Protein AF-A0A380EG65-F1 (afdb_monomer)

Mean predicted aligned error: 12.87 Å

Radius of gyration: 23.43 Å; Cα contacts (8 Å, |Δi|>4): 50; chains: 1; bounding box: 58×29×47 Å

Secondary structure (DSSP, 8-state):
-HHHHHHTT--HHHHHHHTTS-HHHHHHHHTTSSPPPHHHHHHHHHHHHTT-TTS------S------S---HHHIIIIIS---HHHHTSTTSHHHHHHH----

Solvent-accessible surface area (backbone atoms only — not comparable to full-atom values): 6666 Å² total; per-residue (Å²): 108,67,65,61,36,56,74,49,70,52,52,66,60,61,52,15,60,64,39,79,45,54,46,68,58,49,51,31,41,70,71,66,76,41,83,73,53,72,67,58,51,50,38,44,51,58,42,50,58,76,49,41,78,87,52,83,83,83,77,91,76,96,78,84,91,84,86,69,101,64,85,60,61,67,56,44,39,50,72,72,66,61,48,65,66,74,70,58,67,44,81,79,43,65,68,57,52,72,77,66,66,80,83,128

Organism: Staphylococcus aureus (NCBI:txid1280)

Foldseek 3Di:
DVVLCVVLVHDLCRLCVQLVHDSVVSVCVVVVVDDDDPSSVVSSVVSSVVSRPPPDDDDDDPDDDDDDPDPPPVCCVCPPVVHDVVVCPPVPNVVVCVVPDPDD

Sequence (104 aa):
MKEKRLAYGVSQNKLAVASHITRPYLSDIETGKAVPTQQVKEDLLNALERFNPDNPLEMLFDYVRIRFPTNDVAQIIGEVLRLNMDICYTKTWLLFLSRTLSFR

InterPro domains:
  IPR001387 Cro/C1-type, helix-turn-helix domain [PF01381] (1-48)
  IPR001387 Cro/C1-type, helix-turn-helix domain [PS50943] (1-57)
  IPR001387 Cro/C1-type, helix-turn-helix domain [SM00530] (1-55)
  IPR001387 Cro/C1-type, helix-turn-helix domain [cd00093] (2-49)
  IPR010982 Lambda repressor-like, DNA-binding domain superfamily [G3DSA:1.10.260.40] (1-51)
  IPR010982 Lambda repressor-like, DNA-binding domain superfamily [SSF47413] (2-49)
  IPR040819 Rolling Circle replication initiation protein, N-terminal [PF18106] (58-91)

Structure (mmCIF, N/CA/C/O backbone):
data_AF-A0A380EG65-F1
#
_entry.id   AF-A0A380EG65-F1
#
loop_
_atom_site.group_PDB
_atom_site.id
_atom_site.type_symbol
_atom_site.label_atom_id
_atom_site.label_alt_id
_atom_site.label_comp_id
_atom_site.label_asym_id
_atom_site.label_entity_id
_atom_site.label_seq_id
_atom_site.pdbx_PDB_ins_code
_atom_site.Cartn_x
_atom_site.Cartn_y
_atom_site.Cartn_z
_atom_site.occupancy
_atom_site.B_iso_or_equiv
_atom_site.auth_seq_id
_atom_site.auth_comp_id
_atom_site.auth_asym_id
_atom_site.auth_atom_id
_atom_site.pdbx_PDB_model_num
ATOM 1 N N . MET A 1 1 ? -15.228 -4.054 1.349 1.00 87.62 1 MET A N 1
ATOM 2 C CA . MET A 1 1 ? -13.972 -3.516 1.932 1.00 87.62 1 MET A CA 1
ATOM 3 C C . MET A 1 1 ? -12.959 -4.632 2.177 1.00 87.62 1 MET A C 1
ATOM 5 O O . MET A 1 1 ? -11.947 -4.644 1.490 1.00 87.62 1 MET A O 1
ATOM 9 N N . LYS A 1 2 ? -13.263 -5.614 3.042 1.00 93.88 2 LYS A N 1
ATOM 10 C CA . LYS A 1 2 ? -12.413 -6.797 3.284 1.00 93.88 2 LYS A CA 1
ATOM 11 C C . LYS A 1 2 ? -11.975 -7.515 1.998 1.00 93.88 2 LYS A C 1
ATOM 13 O O . LYS A 1 2 ? -10.796 -7.790 1.831 1.00 93.88 2 LYS A O 1
ATOM 18 N N . GLU A 1 3 ? -12.902 -7.769 1.076 1.00 94.06 3 GLU A N 1
ATOM 19 C CA . GLU A 1 3 ? -12.603 -8.418 -0.213 1.00 94.06 3 GLU A CA 1
ATOM 20 C C . GLU A 1 3 ? -11.614 -7.613 -1.061 1.00 94.06 3 GLU A C 1
ATOM 22 O O . GLU A 1 3 ? -10.610 -8.161 -1.500 1.00 94.06 3 GLU A O 1
ATOM 27 N N . LYS A 1 4 ? -11.828 -6.296 -1.202 1.00 92.81 4 LYS A N 1
ATOM 28 C CA . LYS A 1 4 ? -10.906 -5.388 -1.909 1.00 92.81 4 LYS A CA 1
ATOM 29 C C . LYS A 1 4 ? -9.507 -5.405 -1.275 1.00 92.81 4 LYS A C 1
ATOM 31 O O . LYS A 1 4 ? -8.513 -5.487 -1.985 1.00 92.81 4 LYS A O 1
ATOM 36 N N . ARG A 1 5 ? -9.416 -5.426 0.063 1.00 95.38 5 ARG A N 1
ATOM 37 C CA . ARG A 1 5 ? -8.136 -5.569 0.781 1.00 95.38 5 ARG A CA 1
ATOM 38 C C . ARG A 1 5 ? -7.429 -6.888 0.474 1.00 95.38 5 ARG A C 1
ATOM 40 O O . ARG A 1 5 ? -6.213 -6.891 0.291 1.00 95.38 5 ARG A O 1
ATOM 47 N N . LEU A 1 6 ? -8.172 -7.993 0.440 1.00 95.44 6 LEU A N 1
ATOM 48 C CA . LEU A 1 6 ? -7.622 -9.307 0.109 1.00 95.44 6 LEU A CA 1
ATOM 49 C C . LEU A 1 6 ? -7.171 -9.379 -1.354 1.00 95.44 6 LEU A C 1
ATOM 51 O O . LEU A 1 6 ? -6.093 -9.902 -1.608 1.00 95.44 6 LEU A O 1
ATOM 55 N N . ALA A 1 7 ? -7.936 -8.796 -2.280 1.00 94.38 7 ALA A N 1
ATOM 56 C CA . ALA A 1 7 ? -7.567 -8.702 -3.691 1.00 94.38 7 ALA A CA 1
ATOM 57 C C . ALA A 1 7 ? -6.256 -7.923 -3.894 1.00 94.38 7 ALA A C 1
ATOM 59 O O . ALA A 1 7 ? -5.413 -8.334 -4.681 1.00 94.38 7 ALA A O 1
ATOM 60 N N . TYR A 1 8 ? -6.039 -6.853 -3.123 1.00 94.38 8 TYR A N 1
ATOM 61 C CA . TYR A 1 8 ? -4.786 -6.087 -3.142 1.00 94.38 8 TYR A CA 1
ATOM 62 C C . TYR A 1 8 ? -3.631 -6.769 -2.384 1.00 94.38 8 TYR A C 1
ATOM 64 O O . TYR A 1 8 ? -2.536 -6.219 -2.300 1.00 94.38 8 TYR A O 1
ATOM 72 N N . GLY A 1 9 ? -3.852 -7.939 -1.771 1.00 94.44 9 GLY A N 1
ATOM 73 C CA . GLY A 1 9 ? -2.828 -8.639 -0.987 1.00 94.44 9 GLY A CA 1
ATOM 74 C C . GLY A 1 9 ? -2.392 -7.893 0.284 1.00 94.44 9 GLY A C 1
ATOM 75 O O . GLY A 1 9 ? -1.308 -8.132 0.817 1.00 94.44 9 GLY A O 1
ATOM 76 N N . VAL A 1 10 ? -3.212 -6.971 0.795 1.00 95.88 10 VAL A N 1
ATOM 77 C CA . VAL A 1 10 ? -2.861 -6.112 1.935 1.00 95.88 10 VAL A CA 1
ATOM 78 C C . VAL A 1 10 ? -3.242 -6.792 3.251 1.00 95.88 10 VAL A C 1
ATOM 80 O O . VAL A 1 10 ? -4.384 -7.205 3.454 1.00 95.88 10 VAL A O 1
ATOM 83 N N . SER A 1 11 ? -2.312 -6.888 4.205 1.00 96.81 11 SER A N 1
ATOM 84 C CA . SER A 1 11 ? -2.616 -7.422 5.541 1.00 96.81 11 SER A CA 1
ATOM 85 C C . SER A 1 11 ? -3.430 -6.427 6.383 1.00 96.81 11 SER A C 1
ATOM 87 O O . SER A 1 11 ? -3.325 -5.213 6.207 1.00 96.81 11 SER A O 1
ATOM 89 N N . GLN A 1 12 ? -4.216 -6.921 7.349 1.00 96.75 12 GLN A N 1
ATOM 90 C CA . GLN A 1 12 ? -4.962 -6.045 8.270 1.00 96.75 12 GLN A CA 1
ATOM 91 C C . GLN A 1 12 ? -4.038 -5.082 9.021 1.00 96.75 12 GLN A C 1
ATOM 93 O O . GLN A 1 12 ? -4.366 -3.913 9.178 1.00 96.75 12 GLN A O 1
ATOM 98 N N . ASN A 1 13 ? -2.873 -5.559 9.470 1.00 97.62 13 ASN A N 1
ATOM 99 C CA . ASN A 1 13 ? -1.934 -4.717 10.205 1.00 97.62 13 ASN A CA 1
ATOM 100 C C . ASN A 1 13 ? -1.431 -3.552 9.339 1.00 97.62 13 ASN A C 1
ATOM 102 O O . ASN A 1 13 ? -1.394 -2.416 9.796 1.00 97.62 13 ASN A O 1
ATOM 106 N N . LYS A 1 14 ? -1.113 -3.826 8.067 1.00 96.44 14 LYS A N 1
ATOM 107 C CA . LYS A 1 14 ? -0.637 -2.815 7.117 1.00 96.44 14 LYS A CA 1
ATOM 108 C C . LYS A 1 14 ? -1.687 -1.728 6.873 1.00 96.44 14 LYS A C 1
ATOM 110 O O . LYS A 1 14 ? -1.358 -0.547 6.922 1.00 96.44 14 LYS A O 1
ATOM 115 N N . LEU A 1 15 ? -2.946 -2.119 6.667 1.00 96.75 15 LEU A N 1
ATOM 116 C CA . LEU A 1 15 ? -4.030 -1.160 6.451 1.00 96.75 15 LEU A CA 1
ATOM 117 C C . LEU A 1 15 ? -4.373 -0.360 7.715 1.00 96.75 15 LEU A C 1
ATOM 119 O O . LEU A 1 15 ? -4.598 0.843 7.624 1.00 96.75 15 LEU A O 1
ATOM 123 N N . ALA A 1 16 ? -4.384 -1.006 8.883 1.00 97.06 16 ALA A N 1
ATOM 124 C CA . ALA A 1 16 ? -4.669 -0.345 10.155 1.00 97.06 16 ALA A CA 1
ATOM 125 C C . ALA A 1 16 ? -3.649 0.765 10.452 1.00 97.06 16 ALA A C 1
ATOM 127 O O . ALA A 1 16 ? -4.04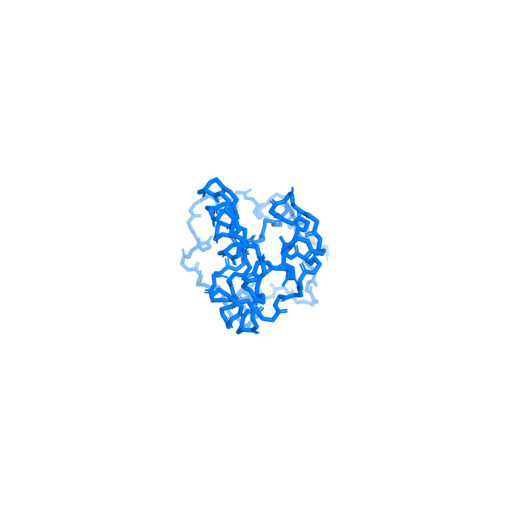0 1.899 10.720 1.00 97.06 16 ALA A O 1
ATOM 128 N N . VAL A 1 17 ? -2.353 0.465 10.292 1.00 96.88 17 VAL A N 1
ATOM 129 C CA . VAL A 1 17 ? -1.268 1.448 10.447 1.00 96.88 17 VAL A CA 1
ATOM 130 C C . VAL A 1 17 ? -1.419 2.604 9.455 1.00 96.88 17 VAL A C 1
ATOM 132 O O . VAL A 1 17 ? -1.334 3.761 9.856 1.00 96.88 17 VAL A O 1
ATOM 135 N N . ALA A 1 18 ? -1.693 2.309 8.180 1.00 95.62 18 ALA A N 1
ATOM 136 C CA . ALA A 1 18 ? -1.846 3.328 7.139 1.00 95.62 18 ALA A CA 1
ATOM 137 C C . ALA A 1 18 ? -3.090 4.219 7.308 1.00 95.62 18 ALA A C 1
ATOM 139 O O . ALA A 1 18 ? -3.124 5.317 6.762 1.00 95.62 18 ALA A O 1
ATOM 140 N N . SER A 1 19 ? -4.093 3.747 8.051 1.00 95.75 19 SER A N 1
ATOM 141 C CA . SER A 1 19 ? -5.349 4.466 8.314 1.00 95.75 19 SER A CA 1
ATOM 142 C C . SER A 1 19 ? -5.411 5.030 9.736 1.00 95.75 19 SER A C 1
ATOM 144 O O . SER A 1 19 ? -6.478 5.428 10.185 1.00 95.75 19 SER A O 1
ATOM 146 N N . HIS A 1 20 ? -4.290 5.019 10.467 1.00 96.12 20 HIS A N 1
ATOM 147 C CA . HIS A 1 20 ? -4.178 5.534 11.835 1.00 96.12 20 HIS A CA 1
ATOM 148 C C . HIS A 1 20 ? -5.180 4.929 12.839 1.00 96.12 20 HIS A C 1
ATOM 150 O O . HIS A 1 20 ? -5.610 5.592 13.781 1.00 96.12 20 HIS A O 1
ATOM 156 N N . ILE A 1 21 ? -5.520 3.646 12.675 1.00 96.38 21 ILE A N 1
ATOM 157 C CA . ILE A 1 21 ? -6.381 2.899 13.602 1.00 96.38 21 ILE A CA 1
ATOM 158 C C . ILE A 1 21 ? -5.691 1.641 14.128 1.00 96.38 21 ILE A C 1
ATOM 160 O O . ILE A 1 21 ? -4.676 1.180 13.607 1.00 96.38 21 ILE A O 1
ATOM 164 N N . THR A 1 22 ? -6.260 1.035 15.168 1.00 97.62 22 THR A N 1
ATOM 165 C CA . THR A 1 22 ? -5.733 -0.220 15.706 1.00 97.62 22 THR A CA 1
ATOM 166 C C . THR A 1 22 ? -6.176 -1.413 14.855 1.00 97.62 22 THR A C 1
ATOM 168 O O . THR A 1 22 ? -7.284 -1.453 14.313 1.00 97.62 22 THR A O 1
ATOM 171 N N . ARG A 1 23 ? -5.321 -2.438 14.752 1.00 97.31 23 ARG A N 1
ATOM 172 C CA . ARG A 1 23 ? -5.667 -3.691 14.063 1.00 97.31 23 ARG A CA 1
ATOM 173 C C . ARG A 1 23 ? -6.919 -4.371 14.656 1.00 97.31 23 ARG A C 1
ATOM 175 O O . ARG A 1 23 ? -7.741 -4.817 13.854 1.00 97.31 23 ARG A O 1
ATOM 182 N N . PRO A 1 24 ? -7.100 -4.475 15.993 1.00 97.88 24 PRO A N 1
ATOM 183 C CA . PRO A 1 24 ? -8.326 -5.036 16.562 1.00 97.88 24 PRO A CA 1
ATOM 184 C C . PRO A 1 24 ? -9.575 -4.278 16.108 1.00 97.88 24 PRO A C 1
ATOM 186 O O . PRO A 1 24 ? -10.519 -4.909 15.649 1.00 97.88 24 PRO A O 1
ATOM 189 N N . TYR A 1 25 ? -9.537 -2.940 16.104 1.00 97.25 25 TYR A N 1
ATOM 190 C CA . TYR A 1 25 ? -10.664 -2.129 15.645 1.00 97.25 25 TYR A CA 1
ATOM 191 C C . TYR A 1 25 ? -10.985 -2.360 14.161 1.00 97.25 25 TYR A C 1
ATOM 193 O O . TYR A 1 25 ? -12.145 -2.550 13.804 1.00 97.25 25 TYR A O 1
ATOM 201 N N . LEU A 1 26 ? -9.967 -2.458 13.296 1.00 97.19 26 LEU A N 1
ATOM 202 C CA . LEU A 1 26 ? -10.169 -2.858 11.898 1.00 97.19 26 LEU A CA 1
ATOM 203 C C . LEU A 1 26 ? -10.809 -4.252 11.780 1.00 97.19 26 LEU A C 1
ATOM 205 O O . LEU A 1 26 ? -11.676 -4.464 10.936 1.00 97.19 26 LEU A O 1
ATOM 209 N N . SER A 1 27 ? -10.396 -5.206 12.617 1.00 97.38 27 SER A N 1
ATOM 210 C CA . SER A 1 27 ? -10.981 -6.550 12.631 1.00 97.38 27 SER A CA 1
ATOM 211 C C . SER A 1 27 ? -12.457 -6.524 13.032 1.00 97.38 27 SER A C 1
ATOM 213 O O . SER A 1 27 ? -13.265 -7.240 12.439 1.00 97.38 27 SER A O 1
ATOM 215 N N . ASP A 1 28 ? -12.825 -5.697 14.007 1.00 97.50 28 ASP A N 1
ATOM 216 C CA . ASP A 1 28 ? -14.216 -5.532 14.425 1.00 97.50 28 ASP A CA 1
ATOM 217 C C . ASP A 1 28 ? -15.060 -4.882 13.323 1.00 97.50 28 ASP A C 1
ATOM 219 O O . ASP A 1 28 ? -16.174 -5.333 13.061 1.00 97.50 28 ASP A O 1
ATOM 223 N N . ILE A 1 29 ? -14.509 -3.908 12.593 1.00 96.12 29 ILE A N 1
ATOM 224 C CA . ILE A 1 29 ? -15.156 -3.316 11.412 1.00 96.12 29 ILE A CA 1
ATOM 225 C C . ILE A 1 29 ? -15.356 -4.367 10.307 1.00 96.12 29 ILE A C 1
ATOM 227 O O . ILE A 1 29 ? -16.451 -4.504 9.766 1.00 96.12 29 ILE A O 1
ATOM 231 N N . GLU A 1 30 ? -14.324 -5.149 9.973 1.00 95.38 30 GLU A N 1
ATOM 232 C CA . GLU A 1 30 ? -14.400 -6.170 8.915 1.00 95.38 30 GLU A CA 1
ATOM 233 C C . GLU A 1 30 ? -15.328 -7.344 9.248 1.00 95.38 30 GLU A C 1
ATOM 235 O O . GLU A 1 30 ? -15.787 -8.036 8.338 1.00 95.38 30 GLU A O 1
ATOM 240 N N . THR A 1 31 ? -15.573 -7.593 10.535 1.00 95.44 31 THR A N 1
ATOM 241 C CA . THR A 1 31 ? -16.493 -8.634 11.016 1.00 95.44 31 THR A CA 1
ATOM 242 C C . THR A 1 31 ? -17.894 -8.102 11.318 1.00 95.44 31 THR A C 1
ATOM 244 O O . THR A 1 31 ? -18.767 -8.889 11.672 1.00 95.44 31 THR A O 1
ATOM 247 N N . GLY A 1 32 ? -18.128 -6.793 11.161 1.00 94.19 32 GLY A N 1
ATOM 248 C CA . GLY A 1 32 ? -19.417 -6.148 11.427 1.00 94.19 32 GLY A CA 1
ATOM 249 C C . GLY A 1 32 ? -19.727 -5.928 12.912 1.00 94.19 32 GLY A C 1
ATOM 250 O O . GLY A 1 32 ? -20.843 -5.544 13.245 1.00 94.19 32 GLY A O 1
ATOM 251 N N . LYS A 1 33 ? -18.759 -6.150 13.809 1.00 95.94 33 LYS A N 1
ATOM 252 C CA . LYS A 1 33 ? -18.894 -5.907 15.255 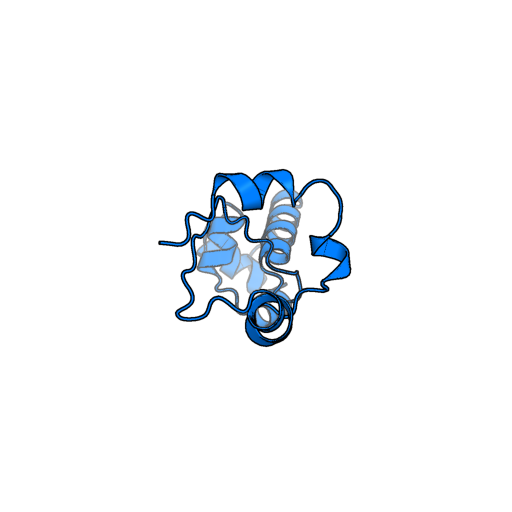1.00 95.94 33 LYS A CA 1
ATOM 253 C C . LYS A 1 33 ? -18.843 -4.425 15.618 1.00 95.94 33 LYS A C 1
ATOM 255 O O . LYS A 1 33 ? -19.381 -4.036 16.648 1.00 95.94 33 LYS A O 1
ATOM 260 N N . ALA A 1 34 ? -18.195 -3.610 14.789 1.00 94.62 34 ALA A N 1
ATOM 261 C CA . ALA A 1 34 ? -18.098 -2.169 14.972 1.00 94.62 34 ALA A CA 1
ATOM 262 C C . ALA A 1 34 ? -18.514 -1.432 13.696 1.00 94.62 34 ALA A C 1
ATOM 264 O O . ALA A 1 34 ? -18.143 -1.820 12.589 1.00 94.62 34 ALA A O 1
ATOM 265 N N . VAL A 1 35 ? -19.248 -0.331 13.863 1.00 93.94 35 VAL A N 1
ATOM 266 C CA . VAL A 1 35 ? -19.563 0.598 12.774 1.00 93.94 35 VAL A CA 1
ATOM 267 C C . VAL A 1 35 ? -18.559 1.755 12.842 1.00 93.94 35 VAL A C 1
ATOM 269 O O . VAL A 1 35 ? -18.510 2.441 13.865 1.00 93.94 35 VAL A O 1
ATOM 272 N N . PRO A 1 36 ? -17.722 1.966 11.810 1.00 94.00 36 PRO A N 1
ATOM 273 C CA . PRO A 1 36 ? -16.768 3.067 11.801 1.00 94.00 36 PRO A CA 1
ATOM 274 C C . PRO A 1 36 ? -17.479 4.410 11.634 1.00 94.00 36 PRO A C 1
ATOM 276 O O . PRO A 1 36 ? -18.544 4.495 11.019 1.00 94.00 36 PRO A O 1
ATOM 279 N N . THR A 1 37 ? -16.856 5.479 12.128 1.00 96.19 37 THR A N 1
ATOM 280 C CA . THR A 1 37 ? -17.276 6.843 11.785 1.00 96.19 37 THR A CA 1
ATOM 281 C C . THR A 1 37 ? -17.028 7.115 10.300 1.00 96.19 37 THR A C 1
ATOM 283 O O . THR A 1 37 ? -16.230 6.433 9.649 1.00 96.19 37 THR A O 1
ATOM 286 N N . GLN A 1 38 ? -17.692 8.137 9.755 1.00 95.44 38 GLN A N 1
ATOM 287 C CA . GLN A 1 38 ? -17.512 8.522 8.354 1.00 95.44 38 GLN A CA 1
ATOM 288 C C . GLN A 1 38 ? -16.045 8.861 8.037 1.00 95.44 38 GLN A C 1
ATOM 290 O O . GLN A 1 38 ? -15.518 8.379 7.039 1.00 95.44 38 GLN A O 1
ATOM 295 N N . GLN A 1 39 ? -15.365 9.575 8.941 1.00 94.81 39 GLN A N 1
ATOM 296 C CA . GLN A 1 39 ? -13.942 9.899 8.809 1.00 94.81 39 GLN A CA 1
ATOM 297 C C . GLN A 1 39 ? -13.073 8.638 8.698 1.00 94.81 39 GLN A C 1
ATOM 299 O O . GLN A 1 39 ? -12.320 8.484 7.743 1.00 94.81 39 GLN A O 1
ATOM 304 N N . VAL A 1 40 ? -13.239 7.678 9.617 1.00 95.31 40 VAL A N 1
ATOM 305 C CA . VAL A 1 40 ? -12.466 6.422 9.602 1.00 95.31 40 VAL A CA 1
ATOM 306 C C . VAL A 1 40 ? -12.731 5.625 8.326 1.00 95.31 40 VAL A C 1
ATOM 308 O O . VAL A 1 40 ? -11.830 4.987 7.783 1.00 95.31 40 VAL A O 1
ATOM 311 N N . LYS A 1 41 ? -13.971 5.645 7.829 1.00 95.00 41 LYS A N 1
ATOM 312 C CA . LYS A 1 41 ? -14.335 4.975 6.580 1.00 95.00 41 LYS A CA 1
ATOM 313 C C . LYS A 1 41 ? -13.609 5.589 5.379 1.00 95.00 41 LYS A C 1
ATOM 315 O O . LYS A 1 41 ? -13.132 4.839 4.529 1.00 95.00 41 LYS A O 1
ATOM 320 N N . GLU A 1 42 ? -13.523 6.913 5.311 1.00 95.88 42 GLU A N 1
ATOM 321 C CA . GLU A 1 42 ? -12.794 7.631 4.260 1.00 95.88 42 GLU A CA 1
ATOM 322 C C . GLU A 1 42 ? -11.288 7.384 4.349 1.00 95.88 42 GLU A C 1
ATOM 324 O O . GLU A 1 42 ? -10.671 7.029 3.344 1.00 95.88 42 GLU A O 1
ATOM 329 N N . ASP A 1 43 ? -10.712 7.452 5.550 1.00 95.69 43 ASP A N 1
ATOM 330 C CA . ASP A 1 43 ? -9.291 7.179 5.779 1.00 95.69 43 ASP A CA 1
ATOM 331 C C . ASP A 1 43 ? -8.918 5.755 5.345 1.00 95.69 43 ASP A C 1
ATOM 333 O O . 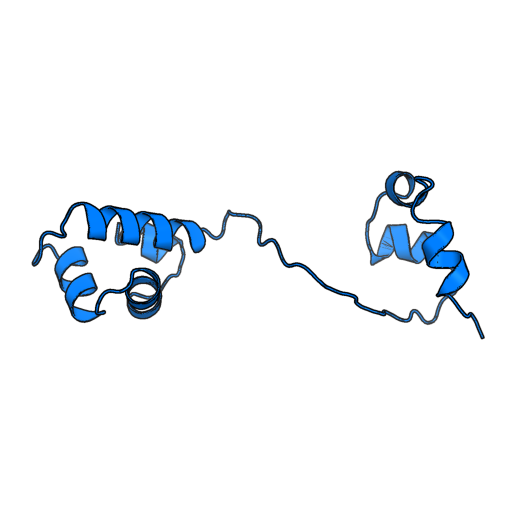ASP A 1 43 ? -7.922 5.554 4.647 1.00 95.69 43 ASP A O 1
ATOM 337 N N . LEU A 1 44 ? -9.760 4.769 5.671 1.00 96.00 44 LEU A N 1
ATOM 338 C CA . LEU A 1 44 ? -9.579 3.380 5.247 1.00 96.00 44 LEU A CA 1
ATOM 339 C C . LEU A 1 44 ? -9.628 3.217 3.727 1.00 96.00 44 LEU A C 1
ATOM 341 O O . LEU A 1 44 ? -8.841 2.4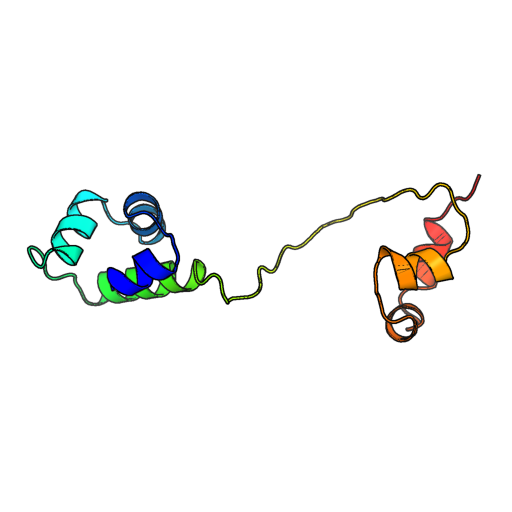49 3.176 1.00 96.00 44 LEU A O 1
ATOM 345 N N . LEU A 1 45 ? -10.550 3.899 3.044 1.00 94.56 45 LEU A N 1
ATOM 346 C CA . LEU A 1 45 ? -10.666 3.831 1.586 1.00 94.56 45 LEU A CA 1
ATOM 347 C C . LEU A 1 45 ? -9.468 4.495 0.901 1.00 94.56 45 LEU A C 1
ATOM 349 O O . LEU A 1 45 ? -8.880 3.896 0.001 1.00 94.56 45 LEU A O 1
ATOM 353 N N . ASN A 1 46 ? -9.066 5.676 1.370 1.00 94.12 46 ASN A N 1
ATOM 354 C CA . ASN A 1 46 ? -7.912 6.411 0.856 1.00 94.12 46 ASN A CA 1
ATOM 355 C C . ASN A 1 46 ? -6.611 5.627 1.058 1.00 94.12 46 ASN A C 1
ATOM 357 O O . ASN A 1 46 ? -5.801 5.510 0.139 1.00 94.12 46 ASN A O 1
ATOM 361 N N . ALA A 1 47 ? -6.412 5.053 2.246 1.00 94.62 47 ALA A N 1
ATOM 362 C CA . ALA A 1 47 ? -5.257 4.211 2.527 1.00 94.62 47 ALA A CA 1
ATOM 363 C C . ALA A 1 47 ? -5.255 2.945 1.661 1.00 94.62 47 ALA A C 1
ATOM 365 O O . ALA A 1 47 ? -4.201 2.534 1.181 1.00 94.62 47 ALA A O 1
ATOM 366 N N . LEU A 1 48 ? -6.422 2.338 1.432 1.00 93.75 48 LEU A N 1
ATOM 367 C CA . LEU A 1 48 ? -6.540 1.143 0.604 1.00 93.75 48 LEU A CA 1
ATOM 368 C C . LEU A 1 48 ? -6.190 1.414 -0.863 1.00 93.75 48 LEU A C 1
ATOM 370 O O . LEU A 1 48 ? -5.540 0.580 -1.488 1.00 93.75 48 LEU A O 1
ATOM 374 N N . GLU A 1 49 ? -6.574 2.574 -1.393 1.00 91.75 49 GLU A N 1
ATOM 375 C CA . GLU A 1 49 ? -6.286 2.960 -2.778 1.00 91.75 49 GLU A CA 1
ATOM 376 C C . GLU A 1 49 ? -4.786 3.181 -3.027 1.00 91.75 49 GLU A C 1
ATOM 378 O O . GLU A 1 49 ? -4.274 2.842 -4.088 1.00 91.75 49 GLU A O 1
ATOM 383 N N . ARG A 1 50 ? -4.031 3.626 -2.014 1.00 89.31 50 ARG A N 1
ATOM 384 C CA . ARG A 1 50 ? -2.558 3.714 -2.088 1.00 89.31 50 ARG A CA 1
ATOM 385 C C . ARG A 1 50 ? -1.871 2.356 -2.242 1.00 89.31 50 ARG A C 1
ATOM 387 O O . ARG A 1 50 ? -0.703 2.306 -2.610 1.00 89.31 50 ARG A O 1
ATOM 394 N N . PHE A 1 51 ? -2.567 1.267 -1.922 1.00 90.31 51 PHE A N 1
ATOM 395 C CA . PHE A 1 51 ? -2.073 -0.097 -2.097 1.00 90.31 51 PHE A CA 1
ATOM 396 C C . PHE A 1 51 ? -2.642 -0.786 -3.338 1.00 90.31 51 PHE A C 1
ATOM 398 O O . PHE A 1 51 ? -2.467 -1.995 -3.474 1.00 90.31 51 PHE A O 1
ATOM 405 N N . ASN A 1 52 ? -3.335 -0.053 -4.211 1.00 90.31 52 ASN A N 1
ATOM 406 C CA . ASN A 1 52 ? -3.857 -0.601 -5.450 1.00 90.31 52 ASN A CA 1
ATOM 407 C C . ASN A 1 52 ? -2.686 -1.096 -6.334 1.00 90.31 52 ASN A C 1
ATOM 409 O O . ASN A 1 52 ? -1.856 -0.278 -6.734 1.00 90.31 52 ASN A O 1
ATOM 413 N N . PRO A 1 53 ? -2.590 -2.411 -6.623 1.00 86.00 53 PRO A N 1
ATOM 414 C CA . PRO A 1 53 ? -1.492 -2.982 -7.404 1.00 86.00 53 PRO A CA 1
ATOM 415 C C . PRO A 1 53 ? -1.551 -2.602 -8.888 1.00 86.00 53 PRO A C 1
ATOM 417 O O . PRO A 1 53 ? -0.531 -2.679 -9.567 1.00 86.00 53 PRO A O 1
ATOM 420 N N . ASP A 1 54 ? -2.719 -2.183 -9.376 1.00 85.94 54 ASP A N 1
ATOM 421 C CA . ASP A 1 54 ? -2.907 -1.721 -10.752 1.00 85.94 54 ASP A CA 1
ATOM 422 C C . ASP A 1 54 ? -2.462 -0.264 -10.927 1.00 85.94 54 ASP A C 1
ATOM 424 O O . ASP A 1 54 ? -2.336 0.224 -12.052 1.00 85.94 54 ASP A O 1
ATOM 428 N N . ASN A 1 55 ? -2.223 0.449 -9.820 1.00 80.50 55 ASN A N 1
ATOM 429 C CA . ASN A 1 55 ? -1.722 1.807 -9.879 1.00 80.50 55 ASN A CA 1
ATOM 430 C C . ASN A 1 55 ? -0.218 1.764 -10.204 1.00 80.50 55 ASN A C 1
ATOM 432 O O . ASN A 1 55 ? 0.530 1.072 -9.503 1.00 80.50 55 ASN A O 1
ATOM 436 N N . PRO A 1 56 ? 0.255 2.469 -11.248 1.00 71.44 56 PRO A N 1
ATOM 437 C CA . PRO A 1 56 ? 1.665 2.458 -11.604 1.00 71.44 56 PRO A CA 1
ATOM 438 C C . PRO A 1 56 ? 2.499 2.950 -10.417 1.00 71.44 56 PRO A C 1
ATOM 440 O O . PRO A 1 56 ? 2.285 4.041 -9.891 1.00 71.44 56 PRO A O 1
ATOM 443 N N . LEU A 1 57 ? 3.447 2.124 -9.969 1.00 64.44 57 LEU A N 1
ATOM 444 C CA . LEU A 1 57 ? 4.423 2.525 -8.962 1.00 64.44 57 LEU A CA 1
ATOM 445 C C . LEU A 1 57 ? 5.334 3.596 -9.563 1.00 64.44 57 LEU A C 1
ATOM 447 O O . LEU A 1 57 ? 6.221 3.297 -10.361 1.00 64.44 57 LEU A O 1
ATOM 451 N N . GLU A 1 58 ? 5.131 4.843 -9.155 1.00 59.72 58 GLU A N 1
ATOM 452 C CA . GLU A 1 58 ? 6.054 5.931 -9.452 1.00 59.72 58 GLU A CA 1
ATOM 453 C C . GLU A 1 58 ? 7.181 5.921 -8.411 1.00 59.72 58 GLU A C 1
AT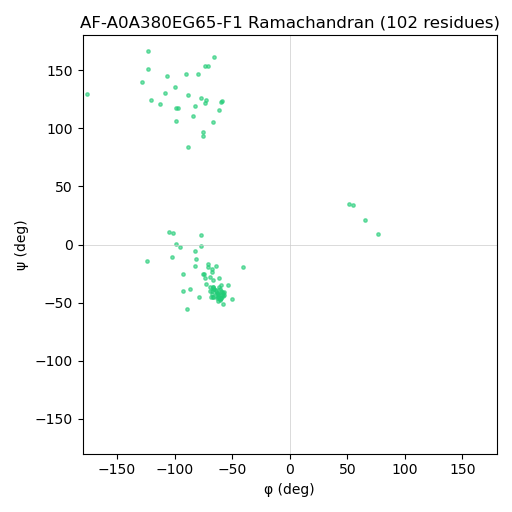OM 455 O O . GLU A 1 58 ? 6.974 6.194 -7.228 1.00 59.72 58 GLU A O 1
ATOM 460 N N . MET A 1 59 ? 8.388 5.558 -8.846 1.00 63.75 59 MET A N 1
ATOM 461 C CA . MET A 1 59 ? 9.608 5.643 -8.045 1.00 63.75 59 MET A CA 1
ATOM 462 C C . MET A 1 59 ? 10.520 6.705 -8.658 1.00 63.75 59 MET A C 1
ATOM 464 O O . MET A 1 59 ? 10.917 6.595 -9.818 1.00 63.75 59 MET A O 1
ATOM 468 N N . LEU A 1 60 ? 10.861 7.731 -7.877 1.00 63.69 60 LEU A N 1
ATOM 469 C CA . LEU A 1 60 ? 11.850 8.736 -8.261 1.00 63.69 60 LEU A CA 1
ATOM 470 C C . LEU A 1 60 ? 13.249 8.188 -7.958 1.00 63.69 60 LEU A C 1
ATOM 472 O O . LEU A 1 60 ? 13.565 7.881 -6.810 1.00 63.69 60 LEU A O 1
ATOM 476 N N . PHE A 1 61 ? 14.084 8.055 -8.986 1.00 63.44 61 PHE A N 1
ATOM 477 C CA . PHE A 1 61 ? 15.510 7.781 -8.820 1.00 63.44 61 PHE A CA 1
ATOM 478 C C . PHE A 1 61 ? 16.281 9.096 -8.940 1.00 63.44 61 PHE A C 1
ATOM 480 O O . PHE A 1 61 ? 16.279 9.703 -10.007 1.00 63.44 61 PHE A O 1
ATOM 487 N N . ASP A 1 62 ? 16.967 9.512 -7.872 1.00 64.94 62 ASP A N 1
ATOM 488 C CA . ASP A 1 62 ? 17.693 10.790 -7.860 1.00 64.94 62 ASP A CA 1
ATOM 489 C C . ASP A 1 62 ? 18.890 10.808 -8.821 1.00 64.94 62 ASP A C 1
ATOM 491 O O . ASP A 1 62 ? 19.149 11.826 -9.456 1.00 64.94 62 ASP A O 1
ATOM 495 N N . TYR A 1 63 ? 19.609 9.689 -8.968 1.00 74.06 63 TYR A N 1
ATOM 496 C CA . TYR A 1 63 ? 20.607 9.463 -10.023 1.00 74.06 63 TYR A CA 1
ATOM 497 C C . TYR A 1 63 ? 21.161 8.034 -9.922 1.00 74.06 63 TYR A C 1
ATOM 499 O O . TYR A 1 63 ? 21.632 7.622 -8.861 1.00 74.06 63 TYR A O 1
ATOM 507 N N . VAL A 1 64 ? 21.170 7.279 -11.027 1.00 72.38 64 VAL A N 1
ATOM 508 C CA . VAL A 1 64 ? 21.832 5.965 -11.105 1.00 72.38 64 VAL A CA 1
ATOM 509 C C . VAL A 1 64 ? 22.901 6.005 -12.191 1.00 72.38 64 VAL A C 1
ATOM 511 O O . VAL A 1 64 ? 22.615 6.298 -13.349 1.00 72.38 64 VAL A O 1
ATOM 514 N N . ARG A 1 65 ? 24.147 5.674 -11.829 1.00 80.94 65 ARG A N 1
ATOM 515 C CA . ARG A 1 65 ? 25.250 5.531 -12.788 1.00 80.94 65 ARG A CA 1
ATOM 516 C C . ARG A 1 65 ? 25.464 4.062 -13.136 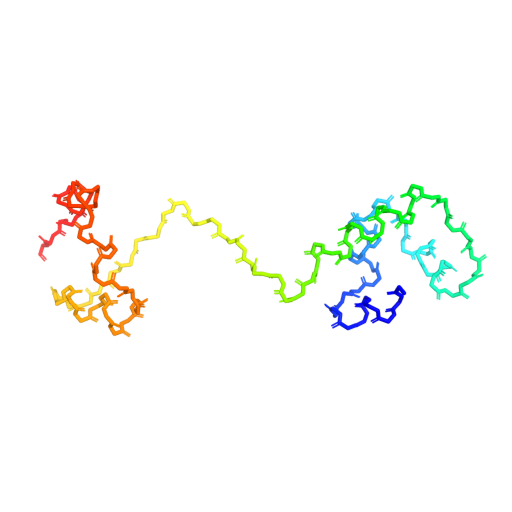1.00 80.94 65 ARG A C 1
ATOM 518 O O . ARG A 1 65 ? 26.045 3.321 -12.345 1.00 80.94 65 ARG A O 1
ATOM 525 N N . ILE A 1 66 ? 25.064 3.675 -14.341 1.00 79.00 66 ILE A N 1
ATOM 526 C CA . ILE A 1 66 ? 25.283 2.333 -14.893 1.00 79.00 66 ILE A CA 1
ATOM 527 C C . ILE A 1 66 ? 26.490 2.381 -15.837 1.00 79.00 66 ILE A C 1
ATOM 529 O O . ILE A 1 66 ? 26.631 3.320 -16.617 1.00 79.00 66 ILE A O 1
ATOM 533 N N . ARG A 1 67 ? 27.389 1.394 -15.744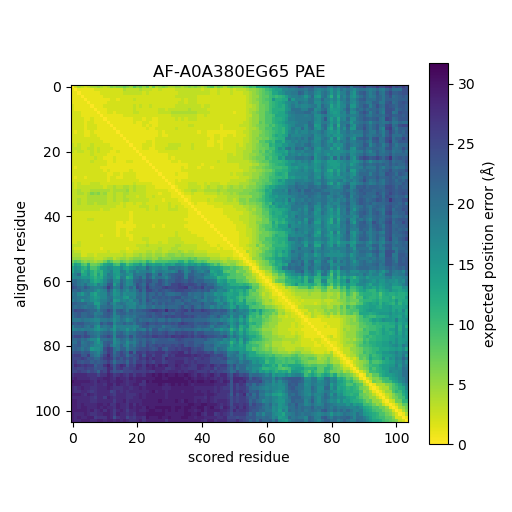 1.00 83.31 67 ARG A N 1
ATOM 534 C CA . ARG A 1 67 ? 28.532 1.242 -16.657 1.00 83.31 67 ARG A CA 1
ATOM 535 C C . ARG A 1 67 ? 28.292 0.045 -17.563 1.00 83.31 67 ARG A C 1
ATOM 537 O O . ARG A 1 67 ? 28.009 -1.040 -17.064 1.00 83.31 67 ARG A O 1
ATOM 544 N N . PHE A 1 68 ? 28.472 0.241 -18.862 1.00 83.44 68 PHE A N 1
ATOM 545 C CA . PHE A 1 68 ? 28.424 -0.832 -19.846 1.00 83.44 68 PHE A CA 1
ATOM 546 C C . PHE A 1 68 ? 29.842 -1.150 -20.335 1.00 83.44 68 PHE A C 1
ATOM 548 O O . PHE A 1 68 ? 30.653 -0.232 -20.452 1.00 83.44 68 PHE A O 1
ATOM 555 N N . PRO A 1 69 ? 30.162 -2.424 -20.623 1.00 84.75 69 PRO A N 1
ATOM 556 C CA . PRO A 1 69 ? 31.453 -2.815 -21.195 1.00 84.75 69 PRO A CA 1
ATOM 557 C C . PRO A 1 69 ? 31.553 -2.512 -22.704 1.00 84.75 69 PRO A C 1
ATOM 559 O O . PRO A 1 69 ? 32.501 -2.943 -23.351 1.00 84.75 69 PRO A O 1
ATOM 562 N N . THR A 1 70 ? 30.568 -1.808 -23.270 1.00 82.50 70 THR A N 1
ATOM 563 C CA . THR A 1 70 ? 30.494 -1.420 -24.6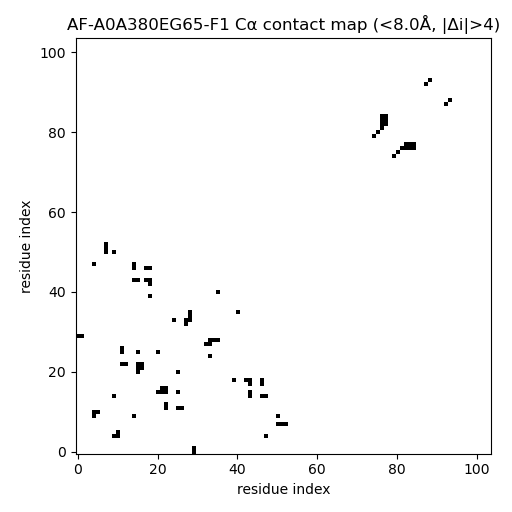81 1.00 82.50 70 THR A CA 1
ATOM 564 C C . THR A 1 70 ? 30.359 0.095 -24.808 1.00 82.50 70 THR A C 1
ATOM 566 O O . THR A 1 70 ? 29.782 0.749 -23.936 1.00 82.50 70 THR A O 1
ATOM 569 N N . ASN A 1 71 ? 30.868 0.631 -25.917 1.00 81.44 71 ASN A N 1
ATOM 570 C CA . ASN A 1 71 ? 30.729 2.037 -26.298 1.00 81.44 71 ASN A CA 1
ATOM 571 C C . ASN A 1 71 ? 29.598 2.261 -27.317 1.00 81.44 71 ASN A C 1
ATOM 573 O O . ASN A 1 71 ? 29.379 3.396 -27.737 1.00 81.44 71 ASN A O 1
ATOM 577 N N . ASP A 1 72 ? 28.887 1.206 -27.730 1.00 86.06 72 ASP A N 1
ATOM 578 C CA . ASP A 1 72 ? 27.749 1.330 -28.643 1.00 86.06 72 ASP A CA 1
ATOM 579 C C . ASP A 1 72 ? 26.519 1.881 -27.907 1.00 86.06 72 ASP A C 1
ATOM 581 O O . ASP A 1 72 ? 25.743 1.160 -27.278 1.00 86.06 72 ASP A O 1
ATOM 585 N N . VAL A 1 73 ? 26.360 3.203 -27.965 1.00 81.25 73 VAL A N 1
ATOM 586 C CA . VAL A 1 73 ? 25.277 3.918 -27.280 1.00 81.25 73 VAL A CA 1
ATOM 587 C C . VAL A 1 73 ? 23.906 3.566 -27.865 1.00 81.25 73 VAL A C 1
ATOM 589 O O . VAL A 1 73 ? 22.939 3.457 -27.111 1.00 81.25 73 VAL A O 1
ATOM 592 N N . ALA A 1 74 ? 23.805 3.365 -29.182 1.00 82.00 74 ALA A N 1
ATOM 593 C CA . ALA A 1 74 ? 22.528 3.088 -29.838 1.00 82.00 74 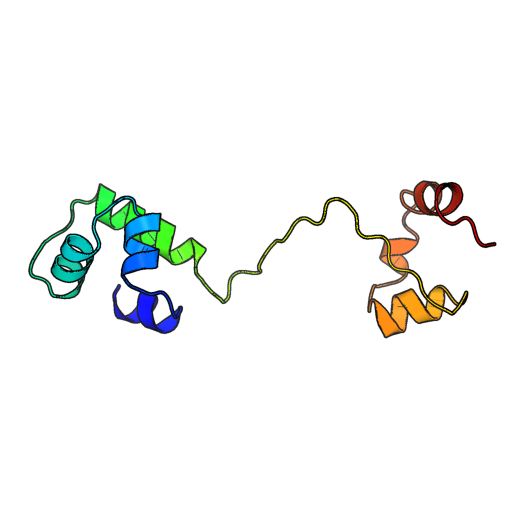ALA A CA 1
ATOM 594 C C . ALA A 1 74 ? 21.986 1.718 -29.418 1.00 82.00 74 ALA A C 1
ATOM 596 O O . ALA A 1 74 ? 20.809 1.599 -29.067 1.00 82.00 74 ALA A O 1
ATOM 597 N N . GLN A 1 75 ? 22.869 0.717 -29.362 1.00 84.44 75 GLN A N 1
ATOM 598 C CA . GLN A 1 75 ? 22.527 -0.615 -28.884 1.00 84.44 75 GLN A CA 1
ATOM 599 C C . GLN A 1 75 ? 22.022 -0.580 -27.435 1.00 84.44 75 GLN A C 1
ATOM 601 O O . GLN A 1 75 ? 20.984 -1.157 -27.115 1.00 84.44 75 GLN A O 1
ATOM 606 N N . ILE A 1 76 ? 22.713 0.142 -26.547 1.00 84.12 76 ILE A N 1
ATOM 607 C CA . ILE A 1 76 ? 22.305 0.238 -25.140 1.00 84.12 76 ILE A CA 1
ATOM 608 C C . ILE A 1 76 ? 20.933 0.908 -24.990 1.00 84.12 76 ILE A C 1
ATOM 610 O O . ILE A 1 76 ? 20.086 0.404 -24.250 1.00 84.12 76 ILE A O 1
ATOM 614 N N . ILE A 1 77 ? 20.686 2.022 -25.683 1.00 83.06 77 ILE A N 1
ATOM 615 C CA . ILE A 1 77 ? 19.412 2.745 -25.564 1.00 83.06 77 ILE A CA 1
ATOM 616 C C . ILE A 1 77 ? 18.251 1.905 -26.117 1.00 83.06 77 ILE A C 1
ATOM 618 O O . ILE A 1 77 ? 17.211 1.801 -25.462 1.00 83.06 77 ILE A O 1
ATOM 622 N N . GLY A 1 78 ? 18.430 1.282 -27.283 1.00 83.19 78 GLY A N 1
ATOM 623 C CA . GLY A 1 78 ? 17.369 0.537 -27.961 1.00 83.19 78 GLY A CA 1
ATOM 624 C C . GLY A 1 78 ? 17.119 -0.858 -27.387 1.00 83.19 78 GLY A C 1
ATOM 625 O O . GLY A 1 78 ? 15.971 -1.238 -27.165 1.00 83.19 78 GLY A O 1
ATOM 626 N N . GLU A 1 79 ? 18.174 -1.627 -27.122 1.00 84.81 79 GLU A N 1
ATOM 627 C CA . GLU A 1 79 ? 18.044 -3.046 -26.766 1.00 84.81 79 GLU A CA 1
ATOM 628 C C . GLU A 1 79 ? 17.977 -3.269 -25.255 1.00 84.81 79 GLU A C 1
ATOM 630 O O . GLU A 1 79 ? 17.188 -4.093 -24.785 1.00 84.81 79 GLU A O 1
ATOM 635 N N . VAL A 1 80 ? 18.783 -2.525 -24.486 1.00 83.81 80 VAL A N 1
ATOM 636 C CA . VAL A 1 80 ? 18.877 -2.698 -23.028 1.00 83.81 80 VAL A CA 1
ATOM 637 C C . VAL A 1 80 ? 17.853 -1.828 -22.311 1.00 83.81 80 VAL A C 1
ATOM 639 O O . VAL A 1 80 ? 17.048 -2.337 -21.535 1.00 83.81 80 VAL A O 1
ATOM 642 N N . LEU A 1 81 ? 17.871 -0.519 -22.572 1.00 83.12 81 LEU A N 1
ATOM 643 C CA . LEU A 1 81 ? 16.978 0.433 -21.908 1.00 83.12 81 LEU A CA 1
ATOM 644 C C . LEU A 1 81 ? 15.585 0.482 -22.551 1.00 83.12 81 LEU A C 1
ATOM 646 O O . LEU A 1 81 ? 14.646 0.947 -21.907 1.00 83.12 81 LEU A O 1
ATOM 650 N N . ARG A 1 82 ? 15.441 -0.007 -23.793 1.00 82.56 82 ARG A N 1
ATOM 651 C CA . ARG A 1 82 ? 14.193 0.016 -24.579 1.00 82.56 82 ARG A CA 1
ATOM 652 C C . ARG A 1 82 ? 13.550 1.406 -24.649 1.00 82.56 82 ARG A C 1
ATOM 654 O O . ARG A 1 82 ? 12.327 1.538 -24.637 1.00 82.56 82 ARG A O 1
ATOM 661 N N . LEU A 1 83 ? 14.376 2.448 -24.701 1.00 80.12 83 LEU A N 1
ATOM 662 C CA . LEU A 1 83 ? 13.924 3.832 -24.800 1.00 80.12 83 LEU A CA 1
ATOM 663 C C . LEU A 1 83 ? 13.786 4.232 -26.269 1.00 80.12 83 LEU A C 1
ATOM 665 O O . LEU A 1 83 ? 14.567 3.804 -27.118 1.00 80.12 83 LEU A O 1
ATOM 669 N N . ASN A 1 84 ? 12.818 5.100 -26.569 1.00 73.12 84 ASN A N 1
ATOM 670 C CA . ASN A 1 84 ? 12.732 5.696 -27.896 1.00 73.12 84 ASN A CA 1
ATOM 671 C C . ASN A 1 84 ? 13.851 6.740 -28.065 1.00 73.12 84 ASN A C 1
ATOM 673 O O . ASN A 1 84 ? 13.925 7.715 -27.311 1.00 73.12 84 ASN A O 1
ATOM 677 N N . MET A 1 85 ? 14.698 6.533 -29.076 1.00 66.38 85 MET A N 1
ATOM 678 C CA . MET A 1 85 ? 15.800 7.425 -29.439 1.00 66.38 85 MET A CA 1
ATOM 679 C C . MET A 1 85 ? 15.333 8.872 -29.652 1.00 66.38 85 MET A C 1
ATOM 681 O O . MET A 1 85 ? 16.036 9.798 -29.247 1.00 66.38 85 MET A O 1
ATOM 685 N N . ASP A 1 86 ? 14.127 9.079 -30.186 1.00 66.69 86 ASP A N 1
ATOM 686 C CA . ASP A 1 86 ? 13.560 10.409 -30.445 1.00 66.69 86 ASP A CA 1
ATOM 687 C C . ASP A 1 86 ? 13.441 11.254 -29.168 1.00 66.69 86 ASP A C 1
ATOM 689 O O . ASP A 1 86 ? 13.676 12.463 -29.183 1.00 66.69 86 ASP A O 1
ATOM 693 N N . ILE A 1 87 ? 13.152 10.612 -28.030 1.00 59.38 87 ILE A N 1
ATOM 694 C CA . ILE A 1 87 ? 13.058 11.274 -26.721 1.00 59.38 87 ILE A CA 1
ATOM 695 C C . ILE A 1 87 ? 14.451 11.739 -26.270 1.00 59.38 87 ILE A C 1
ATOM 697 O O . ILE A 1 87 ? 14.596 12.823 -25.697 1.00 59.38 87 ILE A O 1
ATOM 701 N N . CYS A 1 88 ? 15.485 10.950 -26.577 1.00 58.84 88 CYS A N 1
ATOM 702 C CA . CYS A 1 88 ? 16.866 11.189 -26.164 1.00 58.84 88 CYS A CA 1
ATOM 703 C C . CYS A 1 88 ? 17.528 12.346 -26.940 1.00 58.84 88 CYS A C 1
ATOM 705 O O . CYS A 1 88 ? 18.368 13.058 -26.390 1.00 58.84 88 CYS A O 1
ATOM 707 N N . TYR A 1 89 ? 17.115 12.592 -28.189 1.00 57.22 89 TYR A N 1
ATOM 708 C CA . TYR A 1 89 ? 17.648 13.677 -29.028 1.00 57.22 89 TYR A CA 1
ATOM 709 C C . TYR A 1 89 ? 17.030 15.056 -28.772 1.00 57.22 89 TYR A C 1
ATOM 711 O O . TYR A 1 89 ? 17.502 16.057 -29.323 1.00 57.22 89 TYR A O 1
ATOM 719 N N . THR A 1 90 ? 16.009 15.157 -27.918 1.00 46.28 90 THR A N 1
ATOM 720 C CA . THR A 1 90 ? 15.465 16.459 -27.522 1.00 46.28 90 THR A CA 1
ATOM 721 C C . THR A 1 90 ? 16.584 17.281 -26.864 1.00 46.28 90 THR A C 1
ATOM 723 O O . THR A 1 90 ? 17.202 16.824 -25.901 1.00 46.28 90 THR A O 1
ATOM 726 N N . LYS A 1 91 ? 16.867 18.479 -27.409 1.00 46.88 91 LYS A N 1
ATOM 727 C CA . LYS A 1 91 ? 18.038 19.365 -27.160 1.00 46.88 91 LYS A CA 1
ATOM 728 C C . LYS A 1 91 ? 18.528 19.506 -25.705 1.00 46.88 91 LYS A C 1
ATOM 730 O O . LYS A 1 91 ? 19.667 19.911 -25.490 1.00 46.88 91 LYS A O 1
ATOM 735 N N . THR A 1 92 ? 17.708 19.178 -24.718 1.00 46.75 92 THR A N 1
ATOM 736 C CA . THR A 1 92 ? 17.999 19.231 -23.283 1.00 46.75 92 THR A CA 1
ATOM 737 C C . THR A 1 92 ? 19.022 18.179 -22.812 1.00 46.75 92 THR A C 1
ATOM 739 O O . THR A 1 92 ? 19.760 18.446 -21.868 1.00 46.75 92 THR A O 1
ATOM 742 N N . TRP A 1 93 ? 19.139 17.015 -23.470 1.00 49.41 93 TRP A N 1
ATOM 743 C CA . TRP A 1 93 ? 19.985 15.898 -22.991 1.00 49.41 93 TRP A CA 1
ATOM 744 C C . TRP A 1 93 ? 21.423 15.868 -23.543 1.00 49.41 93 TRP A C 1
ATOM 746 O O . TRP A 1 93 ? 22.337 15.395 -22.862 1.00 49.41 93 TRP A O 1
ATOM 756 N N . LEU A 1 94 ? 21.674 16.447 -24.723 1.00 49.91 94 LEU A N 1
ATOM 757 C CA . LEU A 1 94 ? 23.017 16.549 -25.330 1.00 49.91 94 LEU A CA 1
ATOM 758 C C . LEU A 1 94 ? 24.013 17.358 -24.466 1.00 49.91 94 LEU A C 1
ATOM 760 O O . LEU A 1 94 ? 25.216 17.083 -24.457 1.00 49.91 94 LEU A O 1
ATOM 764 N N . LEU A 1 95 ? 23.517 18.313 -23.674 1.00 50.38 95 LEU A N 1
ATOM 765 C CA . LEU A 1 95 ? 24.324 19.084 -22.718 1.00 50.38 95 LEU A CA 1
ATOM 766 C C . LEU A 1 95 ? 24.686 18.288 -21.452 1.00 50.38 95 LEU A C 1
ATOM 768 O O . LEU A 1 95 ? 25.708 18.570 -20.830 1.00 50.38 95 LEU A O 1
ATOM 772 N N . PHE A 1 96 ? 23.887 17.283 -21.077 1.00 48.25 96 PHE A N 1
ATOM 773 C CA . PHE A 1 96 ? 24.101 16.504 -19.853 1.00 48.25 96 PHE A CA 1
ATOM 774 C C . PHE A 1 96 ? 25.067 15.329 -20.076 1.00 48.25 96 PHE A C 1
ATOM 776 O O . PHE A 1 96 ? 25.947 15.075 -19.249 1.00 48.25 96 PHE A O 1
ATOM 783 N N . LEU A 1 97 ? 24.974 14.664 -21.234 1.00 48.09 97 LEU A N 1
ATOM 784 C CA . LEU A 1 97 ? 25.857 13.548 -21.599 1.00 48.09 97 LEU A CA 1
ATOM 785 C C . LEU A 1 97 ? 27.285 14.010 -21.943 1.00 48.09 97 LEU A C 1
ATOM 787 O O . LEU A 1 97 ? 28.247 13.330 -21.587 1.00 48.09 97 LEU A O 1
ATOM 791 N N . SER A 1 98 ? 27.451 15.194 -22.547 1.00 47.09 98 SER A N 1
ATOM 792 C CA . SER A 1 98 ? 28.775 15.711 -22.945 1.00 47.09 98 SER A CA 1
ATOM 793 C C . SER A 1 98 ? 29.671 16.139 -21.774 1.00 47.09 98 SER A C 1
ATOM 795 O O . SER A 1 98 ? 30.884 16.243 -21.943 1.00 47.09 98 SER A O 1
ATOM 797 N N . ARG A 1 99 ? 29.111 16.344 -20.572 1.00 44.66 99 ARG A N 1
ATOM 798 C CA . ARG A 1 99 ? 29.874 16.685 -19.356 1.00 44.66 99 ARG A CA 1
ATOM 799 C C . ARG A 1 99 ? 30.089 15.527 -18.380 1.00 44.66 99 ARG A C 1
ATOM 801 O O . ARG A 1 99 ? 30.879 15.683 -17.454 1.00 44.66 99 ARG A O 1
ATOM 808 N N . THR A 1 100 ? 29.424 14.384 -18.559 1.00 46.19 100 THR A N 1
ATOM 809 C CA . THR A 1 100 ? 29.469 13.280 -17.577 1.00 46.19 100 THR A CA 1
ATOM 810 C C . THR A 1 100 ? 29.918 11.928 -18.130 1.00 46.19 100 THR A C 1
ATOM 812 O O . THR A 1 100 ? 30.325 11.076 -17.337 1.00 46.19 100 THR A O 1
ATOM 815 N N . LEU A 1 101 ? 29.967 11.729 -19.453 1.00 43.75 101 LEU A N 1
ATOM 816 C CA . LEU A 1 101 ? 30.656 10.575 -20.037 1.00 43.75 101 LEU A CA 1
ATOM 817 C C . LEU A 1 101 ? 32.131 10.894 -20.291 1.00 43.75 101 LEU A C 1
ATOM 819 O O . LEU A 1 101 ? 32.547 11.229 -21.396 1.00 43.75 101 LEU A O 1
ATOM 823 N N . SER A 1 102 ? 32.945 10.747 -19.247 1.00 41.78 102 SER A N 1
ATOM 824 C CA . SER A 1 102 ? 34.373 10.498 -19.441 1.00 41.78 102 SER A CA 1
ATOM 825 C C . SER A 1 102 ? 34.530 9.038 -19.872 1.00 41.78 102 SER A C 1
ATOM 827 O O . SER A 1 102 ? 34.498 8.130 -19.040 1.00 41.78 102 SER A O 1
ATOM 829 N N . PHE A 1 103 ? 34.639 8.816 -21.182 1.00 38.78 103 PHE A N 1
ATOM 830 C CA . PHE A 1 103 ? 35.220 7.586 -21.711 1.00 38.78 103 PHE A CA 1
ATOM 831 C C . PHE A 1 103 ? 36.728 7.663 -21.469 1.00 38.78 103 PHE A C 1
ATOM 833 O O . PHE A 1 103 ? 37.369 8.650 -21.838 1.00 38.78 103 PHE A O 1
ATOM 840 N N . ARG A 1 104 ? 37.269 6.658 -20.790 1.00 38.00 104 ARG A N 1
ATOM 841 C CA . ARG A 1 104 ? 38.705 6.436 -20.667 1.00 38.00 104 ARG A CA 1
ATOM 842 C C . ARG A 1 104 ? 39.041 5.150 -21.393 1.00 38.00 104 ARG A C 1
ATOM 844 O O . ARG A 1 104 ? 38.202 4.226 -21.300 1.00 38.00 104 ARG A O 1
#

Nearest PDB structures (foldseek):
  2b5a-assembly1_A  TM=9.753E-01  e=1.819E-02  [Bacillus] caldolyticus
  4yba-assembly1_A  TM=9.256E-01  e=1.928E-02  Klebsiella pneumoniae
  1x57-assembly1_A  TM=9.251E-01  e=5.534E-02  Homo sapiens
  6jq1-assembly1_A  TM=4.545E-01  e=1.138E-02  Deinococcus geothermalis DSM 11300
  6xgt-assembly1_E  TM=4.432E-01  e=5.432E-01  Thermomyces lanuginosus

pLDDT: mean 81.13, std 18.0, range [38.0, 97.88]